Protein AF-A0A537EMA9-F1 (afdb_monomer_lite)

pLDDT: mean 85.33, std 8.82, range [51.06, 95.12]

Structure (mmCIF, N/CA/C/O backbone):
data_AF-A0A537EMA9-F1
#
_entry.id   AF-A0A537EMA9-F1
#
loop_
_atom_site.group_PDB
_atom_site.id
_atom_site.type_symbol
_atom_site.label_atom_id
_atom_site.label_alt_id
_atom_site.label_comp_id
_atom_site.label_asym_id
_atom_site.label_entity_id
_atom_site.label_seq_id
_atom_site.pdbx_PDB_ins_code
_atom_site.Cartn_x
_atom_site.Cartn_y
_atom_site.Cartn_z
_atom_site.occupancy
_atom_site.B_iso_or_equiv
_atom_site.auth_seq_id
_atom_site.auth_comp_id
_atom_site.auth_asym_id
_atom_site.auth_atom_id
_atom_site.pdbx_PDB_model_num
ATOM 1 N N . TYR A 1 1 ? -5.704 -11.744 -0.538 1.00 82.62 1 TYR A N 1
ATOM 2 C CA . TYR A 1 1 ? -5.266 -10.527 0.186 1.00 82.62 1 TYR A CA 1
ATOM 3 C C . TYR A 1 1 ? -6.448 -9.775 0.784 1.00 82.62 1 TYR A C 1
ATOM 5 O O . TYR A 1 1 ? -6.476 -9.607 1.991 1.00 82.62 1 TYR A O 1
ATOM 13 N N . TYR A 1 2 ? -7.416 -9.331 -0.027 1.00 87.88 2 TYR A N 1
ATOM 14 C CA . TYR A 1 2 ? -8.551 -8.517 0.445 1.00 87.88 2 TYR A CA 1
ATOM 15 C C . TYR A 1 2 ? -9.564 -9.281 1.308 1.00 87.88 2 TYR A C 1
ATOM 17 O O . TYR A 1 2 ? -10.253 -8.684 2.134 1.00 87.88 2 TYR A O 1
ATOM 25 N N . ASP A 1 3 ? -9.638 -10.601 1.150 1.00 86.31 3 ASP A N 1
ATOM 26 C CA . ASP A 1 3 ? -10.520 -11.446 1.950 1.00 86.31 3 ASP A CA 1
ATOM 27 C C . ASP A 1 3 ? -10.050 -11.432 3.414 1.00 86.31 3 ASP A C 1
ATOM 29 O O . ASP A 1 3 ? -8.910 -11.779 3.719 1.00 86.31 3 ASP A O 1
ATOM 33 N N . GLY A 1 4 ? -10.911 -10.965 4.324 1.00 84.88 4 GLY A N 1
ATOM 34 C CA . GLY A 1 4 ? 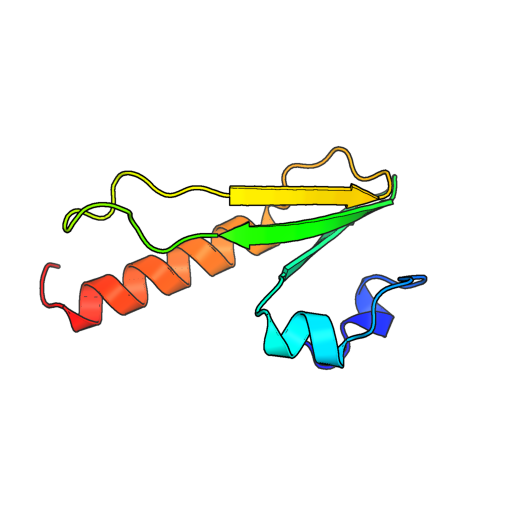-10.576 -10.802 5.744 1.00 84.88 4 GLY A CA 1
ATOM 35 C C . GLY A 1 4 ? -9.876 -9.486 6.110 1.00 84.88 4 GLY A C 1
ATOM 36 O O . GLY A 1 4 ? -9.587 -9.271 7.288 1.00 84.88 4 GLY A O 1
ATOM 37 N N . LEU A 1 5 ? -9.667 -8.570 5.156 1.00 87.06 5 LEU A N 1
ATOM 38 C CA . LEU A 1 5 ? -9.007 -7.282 5.402 1.00 87.06 5 LEU A CA 1
ATOM 39 C C . LEU A 1 5 ? -9.712 -6.450 6.487 1.00 87.06 5 LEU A C 1
ATOM 41 O O . LEU A 1 5 ? -9.051 -5.928 7.383 1.00 87.06 5 LEU A O 1
ATOM 45 N N . ALA A 1 6 ? -11.050 -6.405 6.462 1.00 85.94 6 ALA A N 1
ATOM 46 C CA . ALA A 1 6 ? -11.854 -5.742 7.495 1.00 85.94 6 ALA A CA 1
ATOM 47 C C . ALA A 1 6 ? -11.590 -6.297 8.900 1.00 85.94 6 ALA A C 1
ATOM 49 O O . ALA A 1 6 ? -11.530 -5.524 9.850 1.00 85.94 6 ALA A O 1
ATOM 50 N N . LYS A 1 7 ? -11.410 -7.618 9.037 1.00 87.38 7 LYS A N 1
ATOM 51 C CA . LYS A 1 7 ? -11.121 -8.253 10.332 1.00 87.38 7 LYS A CA 1
ATOM 52 C C . LYS A 1 7 ? -9.705 -7.937 10.812 1.00 87.38 7 LYS A C 1
ATOM 54 O O . LYS A 1 7 ? -9.498 -7.772 12.005 1.00 87.38 7 LYS A O 1
ATOM 59 N N . ARG A 1 8 ? -8.744 -7.852 9.886 1.00 85.38 8 ARG A N 1
ATOM 60 C CA . ARG A 1 8 ? -7.332 -7.580 10.192 1.00 85.38 8 ARG A CA 1
ATOM 61 C C . ARG A 1 8 ? -7.090 -6.130 10.611 1.00 85.38 8 ARG A C 1
ATOM 63 O O . ARG A 1 8 ? -6.349 -5.885 11.553 1.00 85.38 8 ARG A O 1
ATOM 70 N N . VAL A 1 9 ? -7.688 -5.178 9.897 1.00 85.88 9 VAL A N 1
ATOM 71 C CA . VAL A 1 9 ? -7.450 -3.745 10.128 1.00 85.88 9 VAL A CA 1
ATOM 72 C C . VAL A 1 9 ? -8.478 -3.180 11.110 1.00 85.88 9 VAL A C 1
ATOM 74 O O . VAL A 1 9 ? -8.106 -2.533 12.087 1.00 85.88 9 VAL A O 1
ATOM 77 N N . GLY A 1 10 ? -9.761 -3.493 10.925 1.00 82.50 10 GLY A N 1
ATOM 78 C CA . GLY A 1 10 ? -10.856 -2.955 11.733 1.00 82.50 10 GLY A CA 1
ATOM 79 C C . GLY A 1 10 ? -11.072 -1.450 11.522 1.00 82.50 10 GLY A C 1
ATOM 80 O O . GLY A 1 10 ? -10.123 -0.686 11.387 1.00 82.50 10 GLY A O 1
ATOM 81 N N . GLY A 1 11 ? -12.333 -1.009 11.498 1.00 80.12 11 GLY A N 1
ATOM 82 C CA . GLY A 1 11 ? -12.665 0.424 11.508 1.00 80.12 11 GLY A CA 1
ATOM 83 C C . GLY A 1 11 ? -12.145 1.234 10.310 1.00 80.12 11 GLY A C 1
ATOM 84 O O . GLY A 1 11 ? -11.718 2.372 10.488 1.00 80.12 11 GLY A O 1
ATOM 85 N N . MET A 1 12 ? -12.162 0.662 9.102 1.00 87.44 12 MET A N 1
ATOM 86 C CA . MET A 1 12 ? -11.825 1.396 7.874 1.00 87.44 12 MET A CA 1
ATOM 87 C C . MET A 1 12 ? -13.050 2.117 7.306 1.00 87.44 12 MET A C 1
ATOM 89 O O . MET A 1 12 ? -14.167 1.606 7.390 1.00 87.44 12 MET A O 1
ATOM 93 N N . SER A 1 13 ? -12.827 3.282 6.699 1.00 87.19 13 SER A N 1
ATOM 94 C CA . SER A 1 13 ? -13.872 4.058 6.013 1.00 87.19 13 SER A CA 1
ATOM 95 C C . SER A 1 13 ? -14.041 3.672 4.540 1.00 87.19 13 SER A C 1
ATOM 97 O O . SER A 1 13 ? -15.061 3.962 3.918 1.00 87.19 13 SER A O 1
ATOM 99 N N . GLU A 1 14 ? -13.023 3.039 3.973 1.00 91.88 14 GLU A N 1
ATOM 100 C CA . GLU A 1 14 ? -12.889 2.711 2.567 1.00 91.88 14 GLU A CA 1
ATOM 101 C C . GLU A 1 14 ? -13.620 1.406 2.238 1.00 91.88 14 GLU A C 1
ATOM 103 O O . GLU A 1 14 ? -13.575 0.428 2.990 1.00 91.88 14 GLU A O 1
ATOM 108 N N . LYS A 1 15 ? -14.265 1.366 1.069 1.00 93.25 15 LYS A N 1
ATOM 109 C CA . LYS A 1 15 ? -14.898 0.149 0.553 1.00 93.25 15 LYS A CA 1
ATOM 110 C C . LYS A 1 15 ? -13.830 -0.827 0.073 1.00 93.25 15 LYS A C 1
ATOM 112 O O . LYS A 1 15 ? -12.961 -0.467 -0.724 1.00 93.25 15 LYS A O 1
ATOM 117 N N . ILE A 1 16 ? -13.906 -2.078 0.520 1.00 91.81 16 ILE A N 1
ATOM 118 C CA . ILE A 1 16 ? -12.918 -3.112 0.170 1.00 91.81 16 ILE A CA 1
ATOM 119 C C . ILE A 1 16 ? -12.907 -3.372 -1.339 1.00 91.81 16 ILE A C 1
ATOM 121 O O . ILE A 1 16 ? -11.855 -3.654 -1.913 1.00 91.81 16 ILE A O 1
ATOM 125 N N . GLU A 1 17 ? -14.056 -3.241 -1.994 1.00 93.00 17 GLU A N 1
ATOM 126 C CA . GLU A 1 17 ? -14.214 -3.413 -3.435 1.00 93.00 17 GLU A CA 1
ATOM 127 C C . GLU A 1 17 ? -13.378 -2.393 -4.218 1.00 93.00 17 GLU A C 1
ATOM 129 O O . GLU A 1 17 ? -12.708 -2.763 -5.185 1.00 93.00 17 GLU A O 1
ATOM 134 N N . ASP A 1 18 ? -13.356 -1.137 -3.767 1.00 95.12 18 ASP A N 1
ATOM 135 C CA . ASP A 1 18 ? -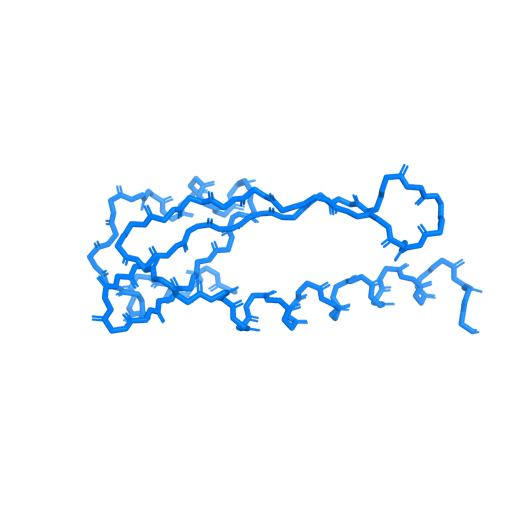12.579 -0.068 -4.398 1.00 95.12 18 ASP A CA 1
ATOM 136 C C . ASP A 1 18 ? -11.078 -0.298 -4.196 1.00 95.12 18 ASP A C 1
ATOM 138 O O . ASP A 1 18 ? -10.303 -0.219 -5.153 1.00 95.12 18 ASP A O 1
ATOM 142 N N . LEU A 1 19 ? -10.672 -0.687 -2.981 1.00 93.69 19 LEU A N 1
ATOM 143 C CA . LEU A 1 19 ? -9.283 -1.051 -2.684 1.00 93.69 19 LEU A CA 1
ATOM 144 C C . LEU A 1 19 ? -8.814 -2.212 -3.570 1.00 93.69 19 LEU A C 1
ATOM 146 O O . LEU A 1 19 ? -7.740 -2.148 -4.166 1.00 93.69 19 LEU A O 1
ATOM 150 N N . LYS A 1 20 ? -9.648 -3.247 -3.727 1.00 92.56 20 LYS A N 1
ATOM 151 C CA . LYS A 1 20 ? -9.364 -4.405 -4.584 1.00 92.56 20 LYS A CA 1
ATOM 152 C C . LYS A 1 20 ? -9.253 -4.015 -6.053 1.00 92.56 20 LYS A C 1
ATOM 154 O O . LYS A 1 20 ? -8.319 -4.454 -6.725 1.00 92.56 20 LYS A O 1
ATOM 159 N N . LYS A 1 21 ? -10.179 -3.189 -6.548 1.00 94.56 21 LYS A N 1
ATOM 160 C CA . LYS A 1 21 ? -10.184 -2.694 -7.931 1.00 94.56 21 LYS A CA 1
ATOM 161 C C . LYS A 1 21 ? -8.916 -1.899 -8.245 1.00 94.56 21 LYS A C 1
ATOM 163 O O . LYS A 1 21 ? -8.327 -2.095 -9.305 1.00 94.56 21 LYS A O 1
ATOM 168 N N . LEU A 1 22 ? -8.493 -1.037 -7.322 1.00 94.38 22 LEU A N 1
ATOM 169 C CA . LEU A 1 22 ? -7.316 -0.180 -7.476 1.00 94.38 22 LEU A CA 1
ATOM 170 C C . LEU A 1 22 ? -6.004 -0.866 -7.080 1.00 94.38 22 LEU A C 1
ATOM 172 O O . LEU A 1 22 ? -4.939 -0.311 -7.317 1.00 94.38 22 LEU A O 1
ATOM 176 N N . ARG A 1 23 ? -6.069 -2.081 -6.527 1.00 91.56 23 ARG A N 1
ATOM 177 C CA . ARG A 1 23 ? -4.923 -2.834 -5.999 1.00 91.56 23 ARG A CA 1
ATOM 178 C C . ARG A 1 23 ? -4.190 -2.112 -4.858 1.00 91.56 23 ARG A C 1
ATOM 180 O O . ARG A 1 23 ? -2.970 -2.204 -4.752 1.00 91.56 23 ARG A O 1
ATOM 187 N N . ILE A 1 24 ? -4.937 -1.405 -4.014 1.00 93.00 24 ILE A N 1
ATOM 188 C CA . ILE A 1 24 ? -4.404 -0.680 -2.858 1.00 93.00 24 ILE A CA 1
ATOM 189 C C . ILE A 1 24 ? -4.201 -1.650 -1.692 1.00 93.00 24 ILE A C 1
ATOM 191 O O . ILE A 1 24 ? -5.116 -2.358 -1.276 1.00 93.00 24 ILE A O 1
ATOM 195 N N . LEU A 1 25 ? -2.997 -1.649 -1.139 1.00 91.88 25 LEU A N 1
ATOM 196 C CA . LEU A 1 25 ? -2.620 -2.421 0.034 1.00 91.88 25 LEU A CA 1
ATOM 197 C C . LEU A 1 25 ? -2.929 -1.638 1.313 1.00 91.88 25 LEU A C 1
ATOM 199 O O . LEU A 1 25 ? -2.930 -0.409 1.311 1.00 91.88 25 LEU A O 1
ATOM 203 N N . VAL A 1 26 ? -3.177 -2.349 2.413 1.00 91.94 26 VAL A N 1
ATOM 204 C CA . VAL A 1 26 ? -3.474 -1.739 3.714 1.00 91.94 26 VAL A CA 1
ATOM 205 C C . VAL A 1 26 ? -2.640 -2.394 4.800 1.00 91.94 26 VAL A C 1
ATOM 207 O O . VAL A 1 26 ? -2.678 -3.618 4.953 1.00 91.94 26 VAL A O 1
ATOM 210 N N . ASP A 1 27 ? -1.923 -1.569 5.558 1.00 90.38 27 ASP A N 1
ATOM 211 C CA . ASP A 1 27 ? -1.209 -1.982 6.769 1.00 90.38 27 ASP A CA 1
ATOM 212 C C . ASP A 1 27 ? -1.702 -1.190 7.985 1.00 90.38 27 ASP A C 1
ATOM 214 O O . ASP A 1 27 ? -2.253 -0.095 7.837 1.00 90.38 27 ASP A O 1
ATOM 218 N N . LYS A 1 28 ? -1.528 -1.752 9.181 1.00 90.00 28 LYS A N 1
ATOM 219 C CA . LYS A 1 28 ? -1.985 -1.167 10.446 1.00 90.00 28 LYS A CA 1
ATOM 220 C C . LYS A 1 28 ? -0.897 -1.251 11.509 1.00 90.00 28 LYS A C 1
ATOM 222 O O . LYS A 1 28 ? -0.240 -2.276 11.643 1.00 90.00 28 LYS A O 1
ATOM 227 N N . ASP A 1 29 ? -0.774 -0.190 12.296 1.00 89.19 29 ASP A N 1
ATOM 228 C CA . ASP A 1 29 ? -0.011 -0.158 13.539 1.00 89.19 29 ASP A CA 1
ATOM 229 C C . ASP A 1 29 ? -0.905 0.252 14.723 1.00 89.19 29 ASP A C 1
ATOM 231 O O . ASP A 1 29 ? -2.129 0.378 14.600 1.00 89.19 29 ASP A O 1
ATOM 235 N N . ASP A 1 30 ? -0.289 0.451 15.886 1.00 90.12 30 ASP A N 1
ATOM 236 C CA . ASP A 1 30 ? -0.991 0.798 17.124 1.00 90.12 30 ASP A CA 1
ATOM 237 C C . ASP A 1 30 ? -1.664 2.183 17.077 1.00 90.12 30 ASP A C 1
ATOM 239 O O . ASP A 1 30 ? -2.570 2.453 17.865 1.00 90.12 30 ASP A O 1
ATOM 243 N N . LYS A 1 31 ? -1.247 3.068 16.159 1.00 92.06 31 LYS A N 1
ATOM 244 C CA . LYS A 1 31 ? -1.757 4.444 16.031 1.00 92.06 31 LYS A CA 1
ATOM 245 C C . LYS A 1 31 ? -2.832 4.589 14.958 1.00 92.06 31 LYS A C 1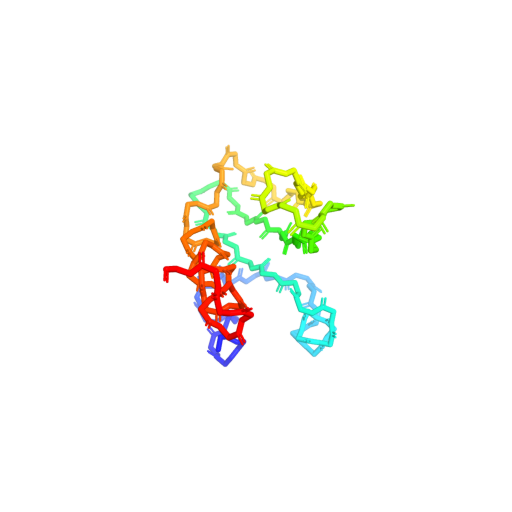
ATOM 247 O O . LYS A 1 31 ? -3.634 5.520 15.013 1.00 92.06 31 LYS A O 1
ATOM 252 N N . GLY A 1 32 ? -2.867 3.696 13.976 1.00 92.19 32 GLY A N 1
ATOM 253 C CA . GLY A 1 32 ? -3.862 3.724 12.914 1.00 92.19 32 GLY A CA 1
ATOM 254 C C . GLY A 1 32 ? -3.491 2.821 11.750 1.00 92.19 32 GLY A C 1
ATOM 255 O O . GLY A 1 32 ? -2.717 1.881 11.891 1.00 92.19 32 GLY A O 1
ATOM 256 N N . TYR A 1 33 ? -4.034 3.108 10.572 1.00 92.94 33 TYR A N 1
ATOM 257 C CA . TYR A 1 33 ? -3.722 2.355 9.354 1.00 92.94 33 TYR A CA 1
ATOM 258 C C . TYR A 1 33 ? -3.233 3.268 8.235 1.00 92.94 33 TYR A C 1
ATOM 260 O O . TYR A 1 33 ? -3.298 4.498 8.318 1.00 92.94 33 TYR A O 1
ATOM 268 N N . MET A 1 34 ? -2.699 2.658 7.188 1.00 93.44 34 MET A N 1
ATOM 269 C CA . MET A 1 34 ? -2.279 3.341 5.974 1.00 93.44 34 MET A CA 1
ATOM 270 C C . MET A 1 34 ? -2.738 2.572 4.743 1.00 93.44 34 MET A C 1
ATOM 272 O O . MET A 1 34 ? -2.866 1.349 4.770 1.00 93.44 34 MET A O 1
ATOM 276 N N . LEU A 1 35 ? -2.941 3.310 3.663 1.00 94.12 35 LEU A N 1
ATOM 277 C CA . LEU A 1 35 ? -3.228 2.801 2.332 1.00 94.12 35 LEU A CA 1
ATOM 278 C C . LEU A 1 35 ? -1.986 3.031 1.471 1.00 94.12 35 LEU A C 1
ATOM 280 O O . LEU A 1 35 ? -1.455 4.141 1.462 1.00 94.12 35 LEU A O 1
ATOM 284 N N . GLN A 1 36 ? -1.527 2.005 0.764 1.00 94.38 36 GLN A N 1
ATOM 285 C CA . GLN A 1 36 ? -0.315 2.056 -0.054 1.00 94.38 36 GLN A CA 1
ATOM 286 C C . GLN A 1 36 ? -0.577 1.486 -1.445 1.00 94.38 36 GLN A C 1
ATOM 288 O O . GLN A 1 36 ? -1.279 0.488 -1.607 1.00 94.38 36 GLN A O 1
ATOM 293 N N . ILE A 1 37 ? 0.030 2.088 -2.459 1.00 92.88 37 ILE A N 1
ATOM 294 C CA . ILE A 1 37 ? 0.121 1.519 -3.802 1.00 92.88 37 ILE A CA 1
ATOM 295 C C . ILE A 1 37 ? 1.474 1.876 -4.402 1.00 92.88 37 ILE A C 1
ATOM 297 O O . ILE A 1 37 ? 1.980 2.982 -4.223 1.00 92.88 37 ILE A O 1
ATOM 301 N N . PHE A 1 38 ? 2.054 0.930 -5.127 1.00 90.56 38 PHE A N 1
ATOM 302 C CA . PHE A 1 38 ? 3.360 1.081 -5.747 1.00 90.56 38 PHE A CA 1
A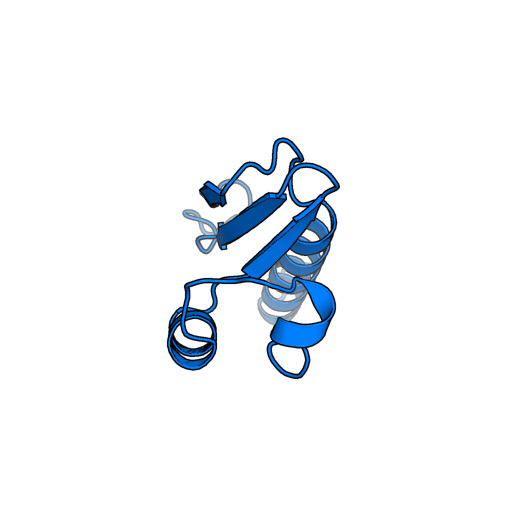TOM 303 C C . PHE A 1 38 ? 3.212 1.097 -7.261 1.00 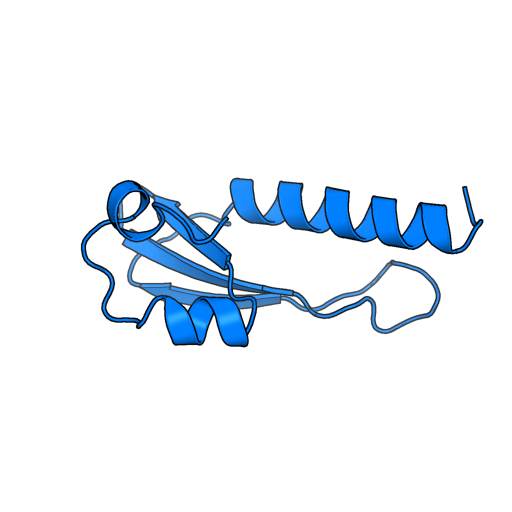90.56 38 PHE A C 1
ATOM 305 O O . PHE A 1 38 ? 2.424 0.337 -7.835 1.00 90.56 38 PHE A O 1
ATOM 312 N N . THR A 1 39 ? 3.976 1.958 -7.921 1.00 89.94 39 THR A N 1
ATOM 313 C CA . THR A 1 39 ? 4.070 1.930 -9.376 1.00 89.94 39 THR A CA 1
ATOM 314 C C . THR A 1 39 ? 4.902 0.728 -9.811 1.00 89.94 39 THR A C 1
ATOM 316 O O . THR A 1 39 ? 5.732 0.208 -9.065 1.00 89.94 39 THR A O 1
ATOM 319 N N . LYS A 1 40 ? 4.746 0.315 -11.070 1.00 85.94 40 LYS A N 1
ATOM 320 C CA . LYS A 1 40 ? 5.790 -0.490 -11.713 1.00 85.94 40 LYS A CA 1
ATOM 321 C C . LYS A 1 40 ? 7.106 0.308 -11.746 1.00 85.94 40 LYS A C 1
ATOM 323 O O . LYS A 1 40 ? 7.053 1.542 -11.660 1.00 85.94 40 LYS A O 1
ATOM 328 N N . PRO A 1 41 ? 8.262 -0.361 -11.904 1.00 85.38 41 PRO A N 1
ATOM 329 C CA . PRO A 1 41 ? 9.501 0.335 -12.207 1.00 85.38 41 PRO A CA 1
ATOM 330 C C . PRO A 1 41 ? 9.323 1.271 -13.405 1.00 85.38 41 PRO A C 1
ATOM 332 O O . PRO A 1 41 ? 8.674 0.908 -14.388 1.00 85.38 41 PRO A O 1
ATOM 335 N N . LEU A 1 42 ? 9.873 2.480 -13.309 1.00 86.19 42 LEU A N 1
ATOM 336 C CA . LEU A 1 42 ? 9.769 3.506 -14.360 1.00 86.19 42 LEU A CA 1
ATOM 337 C C . LEU A 1 42 ? 10.765 3.285 -15.501 1.00 86.19 42 LEU A C 1
ATOM 339 O O . LEU A 1 42 ? 10.714 3.976 -16.514 1.00 86.19 42 LEU A O 1
ATOM 343 N N . GLN A 1 43 ? 11.698 2.359 -15.306 1.00 83.81 43 GLN A N 1
ATOM 344 C CA . GLN A 1 43 ? 12.760 2.010 -16.236 1.00 83.81 43 GLN A CA 1
ATOM 345 C C . GLN A 1 43 ? 12.713 0.502 -16.492 1.00 83.81 43 GLN A C 1
ATOM 347 O O . GLN A 1 43 ? 12.161 -0.259 -15.694 1.00 83.81 43 GLN A O 1
ATOM 352 N N . ASP A 1 44 ? 13.339 0.058 -17.581 1.00 78.06 44 ASP A N 1
ATOM 353 C CA . ASP A 1 44 ? 13.446 -1.372 -17.897 1.00 78.06 44 ASP A CA 1
ATOM 354 C C . ASP A 1 44 ? 14.220 -2.145 -16.823 1.00 78.06 44 ASP A C 1
ATOM 356 O O . ASP A 1 44 ? 13.940 -3.316 -16.555 1.00 78.06 44 ASP A O 1
ATOM 360 N N . ARG A 1 45 ? 15.175 -1.466 -16.172 1.00 79.12 45 ARG A N 1
ATOM 361 C CA . ARG A 1 45 ? 15.853 -1.966 -14.975 1.00 79.12 45 ARG A CA 1
ATOM 362 C C . ARG A 1 45 ? 14.996 -1.670 -13.733 1.00 79.12 45 ARG A C 1
ATOM 364 O O . ARG A 1 45 ? 14.516 -0.547 -13.585 1.00 79.12 45 ARG A O 1
ATOM 371 N N . PRO A 1 46 ? 14.836 -2.633 -12.809 1.00 77.44 46 PRO A N 1
ATOM 372 C CA . PRO A 1 46 ? 13.926 -2.566 -11.657 1.00 77.44 46 PRO A CA 1
ATOM 373 C C . PRO A 1 46 ? 14.483 -1.702 -10.507 1.00 77.44 46 PRO A C 1
ATOM 375 O O . PRO A 1 46 ? 14.535 -2.137 -9.363 1.00 77.44 46 PRO A O 1
ATOM 378 N N . THR A 1 47 ? 14.985 -0.505 -10.798 1.00 82.75 47 THR A N 1
ATOM 379 C CA . THR A 1 47 ? 15.751 0.296 -9.829 1.00 82.75 47 THR A CA 1
ATOM 380 C C . THR A 1 47 ? 14.911 1.362 -9.143 1.00 82.75 47 THR A C 1
ATOM 382 O O . THR A 1 47 ? 15.027 1.550 -7.936 1.00 82.75 47 THR A O 1
ATOM 385 N N . LEU A 1 48 ? 14.064 2.063 -9.902 1.00 87.00 48 LEU A N 1
ATOM 386 C CA . LEU A 1 48 ? 13.260 3.177 -9.409 1.00 87.00 48 LEU A CA 1
ATOM 387 C C . LEU A 1 48 ? 11.769 2.915 -9.617 1.00 87.00 48 LEU A C 1
ATOM 389 O O . LEU A 1 48 ? 11.320 2.658 -10.736 1.00 87.00 48 LEU A O 1
ATOM 393 N N . PHE A 1 49 ? 11.006 3.065 -8.542 1.00 89.06 49 PHE A N 1
ATOM 394 C CA . PHE A 1 49 ? 9.548 3.070 -8.517 1.00 89.06 49 PHE A CA 1
ATOM 395 C C . PHE A 1 49 ? 9.067 4.139 -7.532 1.00 89.06 49 PHE A C 1
ATOM 397 O O . PHE A 1 49 ? 9.836 4.609 -6.693 1.00 89.06 49 PHE A O 1
ATOM 404 N N . PHE A 1 50 ? 7.795 4.518 -7.632 1.00 91.62 50 PHE A N 1
ATOM 405 C CA . PHE A 1 50 ? 7.154 5.395 -6.659 1.00 91.62 50 PHE A CA 1
ATOM 406 C C . PHE A 1 50 ? 6.180 4.621 -5.782 1.00 91.62 50 PHE A C 1
ATOM 408 O O . PHE A 1 50 ? 5.541 3.658 -6.211 1.00 91.62 50 PHE A O 1
ATOM 415 N N . GLU A 1 51 ? 6.040 5.103 -4.556 1.00 92.44 51 GLU A N 1
ATOM 416 C CA . GLU A 1 51 ? 4.986 4.726 -3.631 1.00 92.44 51 GLU A CA 1
ATOM 417 C C . GLU A 1 51 ? 4.040 5.913 -3.461 1.00 92.44 51 GLU A C 1
ATOM 419 O O . GLU A 1 51 ? 4.477 7.042 -3.231 1.00 92.44 51 GLU A O 1
ATOM 424 N N . LEU A 1 52 ? 2.739 5.651 -3.546 1.00 94.1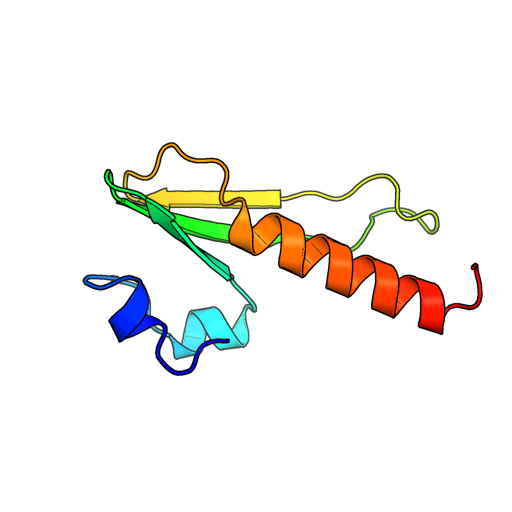2 52 LEU A N 1
ATOM 425 C CA . LEU A 1 52 ? 1.718 6.565 -3.062 1.00 94.12 52 LEU A CA 1
ATOM 426 C C . LEU A 1 52 ? 1.180 6.005 -1.749 1.00 94.12 52 LEU A C 1
ATOM 428 O O . LEU A 1 52 ? 0.677 4.881 -1.705 1.00 94.12 52 LEU A O 1
ATOM 432 N N . ILE A 1 53 ? 1.278 6.813 -0.696 1.00 94.19 53 ILE A N 1
ATOM 433 C CA . ILE A 1 53 ? 0.871 6.455 0.659 1.00 94.19 53 ILE A CA 1
ATOM 434 C C . ILE A 1 53 ? -0.118 7.479 1.213 1.00 94.19 53 ILE A C 1
ATOM 436 O O . ILE A 1 53 ? 0.126 8.685 1.189 1.00 94.19 53 ILE A O 1
ATOM 440 N N . GLN A 1 54 ? -1.230 6.990 1.759 1.00 94.56 54 GLN A N 1
ATOM 441 C CA . GLN A 1 54 ? -2.176 7.783 2.537 1.00 94.56 54 GLN A CA 1
ATOM 442 C C . GLN A 1 54 ? -2.226 7.250 3.965 1.00 94.56 54 GLN A C 1
ATOM 444 O O . GLN A 1 54 ? -2.577 6.096 4.204 1.00 94.56 54 GLN A O 1
ATOM 449 N N . ARG A 1 55 ? -1.906 8.109 4.933 1.00 94.31 55 ARG A N 1
ATOM 450 C CA . ARG A 1 55 ? -1.898 7.756 6.356 1.00 94.31 55 ARG A CA 1
ATOM 451 C C . ARG A 1 55 ? -3.211 8.156 7.018 1.00 94.31 55 ARG A C 1
ATOM 453 O O . ARG A 1 55 ? -3.668 9.289 6.882 1.00 94.31 55 ARG A O 1
ATOM 460 N N . LYS A 1 56 ? -3.791 7.225 7.771 1.00 93.88 56 LYS A N 1
ATOM 461 C CA . LYS A 1 56 ? -4.941 7.422 8.661 1.00 93.88 56 LYS A CA 1
ATOM 462 C C . LYS A 1 56 ? -4.476 7.171 10.096 1.00 93.88 56 LYS A C 1
ATOM 464 O O . LYS A 1 56 ? -4.845 6.182 10.722 1.00 93.88 56 LYS A O 1
ATOM 469 N N . GLY A 1 57 ? -3.575 8.032 10.568 1.00 93.00 57 GLY A N 1
ATOM 470 C CA . GLY A 1 57 ? -2.965 7.963 11.903 1.00 93.00 57 GLY A CA 1
ATOM 471 C C . GLY A 1 57 ? -1.707 7.096 12.003 1.00 93.00 57 GLY A C 1
ATOM 472 O O . GLY A 1 57 ? -0.862 7.373 12.845 1.00 93.00 57 GLY A O 1
ATOM 473 N N . SER A 1 58 ? -1.534 6.103 11.125 1.00 91.69 58 SER A N 1
ATOM 474 C CA . SER A 1 58 ? -0.340 5.252 11.151 1.00 91.69 58 SER A CA 1
ATOM 475 C C . SER A 1 58 ? 0.948 6.041 10.889 1.00 91.69 58 SER A C 1
ATOM 477 O O . SER A 1 58 ? 1.029 6.833 9.944 1.00 91.69 58 SER A O 1
ATOM 479 N N . GLU A 1 59 ? 1.981 5.751 11.678 1.00 91.50 59 GLU A N 1
ATOM 480 C CA . GLU A 1 59 ? 3.325 6.343 11.583 1.00 91.50 59 GLU A CA 1
ATOM 481 C C . GLU A 1 59 ? 4.381 5.337 11.099 1.00 91.50 59 GLU A C 1
ATOM 483 O O . GLU A 1 59 ? 5.510 5.714 10.791 1.00 91.50 59 GLU A O 1
ATOM 488 N N . SER A 1 60 ? 4.028 4.055 10.981 1.00 88.19 60 SER A N 1
ATOM 489 C CA . SER A 1 60 ? 4.945 3.023 10.492 1.00 88.19 60 SER A CA 1
ATOM 490 C C . SER A 1 60 ? 5.213 3.122 8.980 1.00 88.19 60 SER A C 1
ATOM 492 O O . SER A 1 60 ? 4.610 3.920 8.266 1.00 88.19 60 SER A O 1
ATOM 494 N N . PHE A 1 61 ? 6.128 2.308 8.454 1.00 83.62 61 PHE A N 1
ATOM 495 C CA . PHE A 1 61 ? 6.443 2.255 7.015 1.00 83.62 61 PHE A CA 1
ATOM 496 C C . PHE A 1 61 ? 5.690 1.157 6.244 1.00 83.62 61 PHE A C 1
ATOM 498 O O . PHE A 1 61 ? 5.917 0.981 5.052 1.00 83.62 61 PHE A O 1
ATOM 505 N N . GLY A 1 62 ? 4.818 0.390 6.904 1.00 80.50 62 GLY A N 1
ATOM 506 C CA . GLY A 1 62 ? 4.075 -0.677 6.232 1.00 80.50 62 GLY A CA 1
ATOM 507 C C . GLY A 1 62 ? 4.964 -1.848 5.784 1.00 80.50 62 GLY A C 1
ATOM 508 O O . GLY A 1 62 ? 4.930 -2.266 4.624 1.00 80.50 62 GLY A O 1
ATOM 509 N N . LYS A 1 63 ? 5.817 -2.368 6.687 1.00 78.75 63 LYS A N 1
ATOM 510 C CA . LYS A 1 63 ? 6.826 -3.408 6.374 1.00 78.75 63 LYS A CA 1
ATOM 511 C C . LYS A 1 63 ? 6.222 -4.645 5.695 1.00 78.75 63 LYS A C 1
ATOM 513 O O . LYS A 1 63 ? 6.888 -5.264 4.866 1.00 78.75 63 LYS A O 1
ATOM 518 N N . GLY A 1 64 ? 4.979 -5.002 6.033 1.00 77.00 64 GLY A N 1
ATOM 519 C CA . GLY A 1 64 ? 4.293 -6.147 5.434 1.00 77.00 64 GLY A CA 1
ATOM 520 C C . GLY A 1 64 ? 3.998 -5.942 3.947 1.00 77.00 64 GLY A C 1
ATOM 521 O O . GLY A 1 64 ? 4.216 -6.848 3.141 1.00 77.00 64 GLY A O 1
ATOM 522 N N . ASN A 1 65 ? 3.571 -4.737 3.567 1.00 79.38 65 ASN A N 1
ATOM 523 C CA . ASN A 1 65 ? 3.292 -4.395 2.172 1.00 79.38 65 ASN A CA 1
ATOM 524 C C . ASN A 1 65 ? 4.577 -4.300 1.342 1.00 79.38 65 ASN A C 1
ATOM 526 O O . ASN A 1 65 ? 4.588 -4.719 0.186 1.00 79.38 65 ASN A O 1
ATOM 530 N N . PHE A 1 66 ? 5.671 -3.826 1.941 1.00 79.31 66 PHE A N 1
ATOM 531 C CA . PHE A 1 66 ? 6.962 -3.722 1.260 1.00 79.31 66 PHE A CA 1
ATOM 532 C C . PHE A 1 66 ? 7.539 -5.092 0.867 1.00 79.31 66 PHE A C 1
ATOM 534 O O . PHE A 1 66 ? 8.042 -5.260 -0.242 1.00 79.31 66 PHE A O 1
ATOM 541 N N . LYS A 1 67 ? 7.410 -6.104 1.738 1.00 80.31 67 LYS A N 1
ATOM 542 C CA . LYS A 1 67 ? 7.817 -7.480 1.410 1.00 80.31 67 LYS A CA 1
ATOM 543 C C . LYS A 1 67 ? 7.006 -8.047 0.239 1.00 80.31 67 LYS A C 1
ATOM 545 O O . LYS A 1 67 ? 7.587 -8.562 -0.710 1.00 80.31 67 LYS A O 1
ATOM 550 N N . ALA A 1 68 ? 5.681 -7.889 0.277 1.00 77.75 68 ALA A N 1
ATOM 551 C CA . ALA A 1 68 ? 4.798 -8.356 -0.793 1.00 77.75 68 ALA A CA 1
ATOM 552 C C . ALA A 1 68 ? 5.072 -7.656 -2.140 1.00 77.75 68 ALA A C 1
ATOM 554 O O . ALA A 1 68 ? 4.937 -8.270 -3.199 1.00 77.75 68 ALA A O 1
ATOM 555 N N . LEU A 1 69 ? 5.478 -6.380 -2.110 1.00 79.62 69 LEU A N 1
ATOM 556 C CA . LEU A 1 69 ? 5.922 -5.656 -3.299 1.00 79.62 69 LEU A CA 1
ATOM 557 C C . LEU A 1 69 ? 7.183 -6.283 -3.899 1.00 79.62 69 LEU A C 1
ATOM 559 O O . LEU A 1 69 ? 7.207 -6.550 -5.099 1.00 79.62 69 LEU A O 1
ATOM 563 N N . PHE A 1 70 ? 8.213 -6.508 -3.082 1.00 78.56 70 PHE A N 1
ATOM 564 C CA . PHE A 1 70 ? 9.479 -7.071 -3.551 1.00 78.56 70 PHE A CA 1
ATOM 565 C C . PHE A 1 70 ? 9.283 -8.453 -4.174 1.00 78.56 70 PHE A C 1
ATOM 567 O O . PHE A 1 70 ? 9.715 -8.668 -5.303 1.00 78.56 70 PHE A O 1
ATOM 574 N N . GLU A 1 71 ? 8.523 -9.332 -3.515 1.00 81.56 71 GLU A N 1
ATOM 575 C CA . GLU A 1 71 ? 8.182 -10.658 -4.049 1.00 81.56 71 GLU A CA 1
ATOM 576 C C . GLU A 1 71 ? 7.448 -10.559 -5.402 1.00 81.56 71 GLU A C 1
ATOM 578 O O . GLU A 1 71 ? 7.715 -11.330 -6.326 1.00 81.56 71 GLU A O 1
ATOM 583 N N . SER A 1 72 ? 6.558 -9.571 -5.569 1.00 77.06 72 SER A N 1
ATOM 584 C CA . SER A 1 72 ? 5.879 -9.326 -6.849 1.00 77.06 72 SER A CA 1
ATOM 585 C C . SER A 1 72 ? 6.820 -8.805 -7.938 1.00 77.06 72 SER A C 1
ATOM 587 O O . SER A 1 72 ? 6.610 -9.122 -9.111 1.00 77.06 72 SER A O 1
ATOM 589 N N . ILE A 1 73 ? 7.806 -7.974 -7.591 1.00 75.56 73 ILE A N 1
ATOM 590 C CA . ILE A 1 73 ? 8.793 -7.448 -8.544 1.00 75.56 73 ILE A CA 1
ATOM 591 C C . ILE A 1 73 ? 9.737 -8.569 -8.984 1.00 75.56 73 ILE A C 1
ATOM 593 O O . ILE A 1 73 ? 9.964 -8.724 -10.183 1.00 75.56 73 ILE A O 1
ATOM 597 N N . GLU A 1 74 ? 10.233 -9.382 -8.050 1.00 77.44 74 GLU A N 1
ATOM 598 C CA . GLU A 1 74 ? 11.100 -10.530 -8.339 1.00 77.44 74 GLU A CA 1
ATOM 599 C C . GLU A 1 74 ? 10.397 -11.568 -9.222 1.00 77.44 74 GLU A C 1
ATOM 601 O O . GLU A 1 74 ? 10.971 -12.034 -10.206 1.00 77.44 74 GLU A O 1
ATOM 606 N N . ALA A 1 75 ? 9.123 -11.870 -8.951 1.00 79.56 75 ALA A N 1
ATOM 607 C CA . ALA A 1 75 ? 8.336 -12.765 -9.799 1.00 79.56 75 ALA A CA 1
ATOM 608 C C . ALA A 1 75 ? 8.176 -12.224 -11.236 1.00 79.56 75 ALA A C 1
ATOM 610 O O . ALA A 1 75 ? 8.281 -12.974 -12.212 1.00 79.56 75 ALA A O 1
ATOM 611 N N . GLU A 1 76 ? 7.952 -10.915 -11.391 1.00 75.38 76 GLU A N 1
ATOM 612 C CA . GLU A 1 76 ? 7.871 -10.263 -12.704 1.00 75.38 76 GLU A CA 1
ATOM 613 C C . GLU A 1 76 ? 9.236 -10.265 -13.420 1.00 75.38 76 GLU A C 1
ATOM 615 O O . GLU A 1 76 ? 9.284 -10.446 -14.638 1.00 75.38 76 GLU A O 1
ATOM 620 N N . GLN A 1 77 ? 10.342 -10.109 -12.683 1.00 71.12 77 GLN A N 1
ATOM 621 C CA . GLN A 1 77 ? 11.708 -10.189 -13.211 1.00 71.12 77 GLN A CA 1
ATOM 622 C C . GLN A 1 77 ? 12.062 -11.591 -13.709 1.00 71.12 77 GLN A C 1
ATOM 624 O O . GLN A 1 77 ? 12.552 -11.725 -14.832 1.00 71.12 77 GLN A O 1
ATOM 629 N N . ALA A 1 78 ? 11.757 -12.626 -12.922 1.00 76.31 78 ALA A N 1
ATOM 630 C CA . ALA A 1 78 ? 11.976 -14.020 -13.300 1.00 76.31 78 ALA A CA 1
ATOM 631 C C . ALA A 1 78 ? 11.234 -14.365 -14.601 1.00 76.31 78 ALA A C 1
ATOM 633 O O . ALA A 1 78 ? 11.784 -15.012 -15.490 1.00 76.31 78 ALA A O 1
ATOM 634 N N . ARG A 1 79 ? 10.011 -13.844 -14.775 1.00 74.94 79 ARG A N 1
ATOM 635 C CA . ARG A 1 79 ? 9.230 -14.017 -16.009 1.00 74.94 79 ARG A CA 1
ATOM 636 C C . ARG A 1 79 ? 9.851 -13.324 -17.230 1.00 74.94 79 ARG A C 1
ATOM 638 O O . ARG A 1 79 ? 9.603 -13.750 -18.354 1.00 74.94 79 ARG A O 1
ATOM 645 N N . ARG A 1 80 ? 10.627 -12.253 -17.031 1.00 68.75 80 ARG A N 1
ATOM 646 C CA . ARG A 1 80 ? 11.330 -11.519 -18.101 1.00 68.75 80 ARG A CA 1
ATOM 647 C C . ARG A 1 80 ? 12.692 -12.126 -18.465 1.00 68.75 80 ARG A C 1
ATOM 649 O O . ARG A 1 80 ? 13.281 -11.671 -19.437 1.00 68.75 80 ARG A O 1
ATOM 656 N N . GLY A 1 81 ? 13.156 -13.150 -17.741 1.00 60.28 81 GLY A N 1
ATOM 657 C CA . GLY A 1 81 ? 14.356 -13.921 -18.089 1.00 60.28 81 GLY A CA 1
ATOM 658 C C . GLY A 1 81 ? 15.698 -13.268 -17.732 1.00 60.28 81 GLY A C 1
ATOM 659 O O . GLY A 1 81 ? 16.711 -13.656 -18.301 1.00 60.28 81 GLY A O 1
ATOM 660 N N . ASN A 1 82 ? 15.719 -12.298 -16.809 1.00 53.31 82 ASN A N 1
ATOM 661 C CA . ASN A 1 82 ? 16.931 -11.565 -16.402 1.00 53.31 82 ASN A CA 1
ATOM 662 C C . ASN A 1 82 ? 17.467 -11.985 -15.015 1.00 53.31 82 ASN A C 1
ATOM 664 O O . ASN A 1 82 ? 17.964 -11.130 -14.281 1.00 53.31 82 ASN A O 1
ATOM 668 N N . LEU A 1 83 ? 17.341 -13.263 -14.644 1.00 51.06 83 LEU A N 1
ATOM 669 C CA . LEU A 1 83 ? 18.002 -13.831 -13.461 1.00 51.06 83 LEU A CA 1
ATOM 670 C C . LEU A 1 83 ? 19.149 -14.749 -13.883 1.00 51.06 83 LEU A C 1
ATOM 672 O O . LEU A 1 83 ? 18.889 -15.624 -14.738 1.00 51.06 83 LEU A O 1
#

Foldseek 3Di:
DLVCVCVVFPDDPDDSVVCVVVVWDKDADPQHIKTKDKDQQPDPDRDDIDMDMDDPRDPDPRVVVVVVVVVVNVVVVVVVVPD

Radius of gyration: 14.12 Å; chains: 1; bounding box: 33×22×35 Å

Secondary structure (DSSP, 8-state):
--TTHHHHH-S--S-HHHHHHHT-EEEE-SS-EEEEEEPPPSSSSTT---EEEEEEB--S--HHHHHHHHHHHHHHHHHHT--

Sequence (83 aa):
YYDGLAKRVGGMSEKIEDLKKLRILVDKDDKGYMLQIFTKPLQDRPTLFFELIQRKGSESFGKGNFKALFESIEAEQARRGNL